Protein AF-A0A0R2FZA8-F1 (afdb_monomer_lite)

Secondary structure (DSSP, 8-state):
--EEEEEEEEEESS-EEEEEEES-HHHHHHHHHHHHHS--TTS-TTTEEEEEEEEEE-

Structure (mmCIF, N/CA/C/O backbone):
data_AF-A0A0R2FZA8-F1
#
_entry.id   AF-A0A0R2FZA8-F1
#
loop_
_atom_site.group_PDB
_atom_site.id
_atom_site.type_symbol
_atom_site.label_atom_id
_atom_site.label_alt_id
_atom_site.label_comp_id
_atom_site.label_asym_id
_atom_site.label_entity_id
_atom_site.label_seq_id
_atom_site.pdbx_PDB_ins_code
_atom_site.Cartn_x
_atom_site.Cartn_y
_atom_site.Cartn_z
_atom_site.occupancy
_atom_site.B_iso_or_equiv
_atom_site.auth_seq_id
_atom_site.auth_comp_id
_atom_site.auth_asym_id
_atom_site.auth_atom_id
_atom_site.pdbx_PDB_model_num
ATOM 1 N N . MET A 1 1 ? -19.376 9.454 16.865 1.00 55.31 1 MET A N 1
ATOM 2 C CA . MET A 1 1 ? -18.673 8.224 16.445 1.00 55.31 1 MET A CA 1
ATOM 3 C C . MET A 1 1 ? -17.704 8.629 15.354 1.00 55.31 1 MET A C 1
ATOM 5 O O . MET A 1 1 ? -18.166 9.140 14.345 1.00 55.31 1 MET A O 1
ATOM 9 N N . THR A 1 2 ? -16.396 8.505 15.568 1.00 66.50 2 THR A N 1
ATOM 10 C CA . THR A 1 2 ? -15.416 8.834 14.522 1.00 66.50 2 THR A CA 1
ATOM 11 C C . THR A 1 2 ? -15.388 7.684 13.527 1.00 66.50 2 THR A C 1
ATOM 13 O O . THR A 1 2 ? -15.028 6.564 13.892 1.00 66.50 2 THR A O 1
ATOM 16 N N . THR A 1 3 ? -15.829 7.943 12.300 1.00 85.31 3 THR A N 1
ATOM 17 C CA . THR A 1 3 ? -15.815 6.947 11.226 1.00 85.31 3 THR A CA 1
ATOM 18 C C . THR A 1 3 ? -14.461 7.033 10.531 1.00 85.31 3 THR A C 1
ATOM 20 O O . THR A 1 3 ? -13.938 8.126 10.343 1.00 85.31 3 THR A O 1
ATOM 23 N N . TRP A 1 4 ? -13.856 5.902 10.179 1.00 90.88 4 TRP A N 1
ATOM 24 C CA . TRP A 1 4 ? -12.538 5.869 9.541 1.00 90.88 4 TRP A CA 1
ATOM 25 C C . TRP A 1 4 ? -12.618 5.145 8.208 1.00 90.88 4 TRP A C 1
ATOM 27 O O . TRP A 1 4 ? -13.387 4.194 8.055 1.00 90.88 4 TRP A O 1
ATOM 37 N N . ILE A 1 5 ? -11.779 5.567 7.269 1.00 95.12 5 ILE A N 1
ATOM 38 C CA . ILE A 1 5 ? -11.513 4.834 6.033 1.00 95.12 5 ILE A CA 1
ATOM 39 C C . ILE A 1 5 ? -10.014 4.623 5.863 1.00 95.12 5 ILE A C 1
ATOM 41 O O . ILE A 1 5 ? -9.190 5.345 6.418 1.00 95.12 5 ILE A O 1
ATOM 45 N N . TYR A 1 6 ? -9.666 3.618 5.081 1.00 96.38 6 TYR A N 1
ATOM 46 C CA . TYR A 1 6 ? -8.309 3.245 4.734 1.00 96.38 6 TYR A CA 1
ATOM 47 C C . TYR A 1 6 ? -8.130 3.483 3.245 1.00 96.38 6 TYR A C 1
ATOM 49 O O . TYR A 1 6 ? -8.753 2.812 2.424 1.00 96.38 6 TYR A O 1
ATOM 57 N N . VAL A 1 7 ? -7.318 4.471 2.896 1.00 96.69 7 VAL A N 1
ATOM 58 C CA . VAL A 1 7 ? -7.082 4.869 1.511 1.00 96.69 7 VAL A CA 1
ATOM 59 C C . VAL A 1 7 ? -5.779 4.244 1.049 1.00 96.69 7 VAL A C 1
ATOM 61 O O . VAL A 1 7 ? -4.732 4.525 1.622 1.00 96.69 7 VAL A O 1
ATOM 64 N N . VAL A 1 8 ? -5.855 3.394 0.030 1.00 97.12 8 VAL A N 1
ATOM 65 C CA . VAL A 1 8 ? -4.705 2.859 -0.694 1.00 97.12 8 VAL A CA 1
ATOM 66 C C . VAL A 1 8 ? -4.303 3.848 -1.776 1.00 97.12 8 VAL A C 1
ATOM 68 O O . VAL A 1 8 ? -5.141 4.335 -2.543 1.00 97.12 8 VAL A O 1
ATOM 71 N N . TYR A 1 9 ? -3.011 4.120 -1.847 1.00 96.81 9 TYR A N 1
ATOM 72 C CA . TYR A 1 9 ? -2.422 5.054 -2.785 1.00 96.81 9 TYR A CA 1
ATOM 73 C C . TYR A 1 9 ? -1.096 4.514 -3.318 1.00 96.81 9 TYR A C 1
ATOM 75 O O . TYR A 1 9 ? -0.446 3.664 -2.705 1.00 96.81 9 TYR A O 1
ATOM 83 N N . TYR A 1 10 ? -0.708 5.029 -4.475 1.00 96.62 10 TYR A N 1
ATOM 84 C CA . TYR A 1 10 ? 0.628 4.890 -5.025 1.00 96.62 10 TYR A CA 1
ATOM 85 C C . TYR A 1 10 ? 1.376 6.204 -4.814 1.00 96.62 10 TYR A C 1
ATOM 87 O O . TYR A 1 10 ? 0.845 7.275 -5.117 1.00 96.62 10 TYR A O 1
ATOM 95 N N . GLN A 1 11 ? 2.584 6.137 -4.266 1.00 95.06 11 GLN A N 1
ATOM 96 C CA . GLN A 1 11 ? 3.432 7.304 -4.042 1.00 95.06 11 GLN A CA 1
ATOM 97 C C . GLN A 1 11 ? 4.757 7.161 -4.779 1.00 95.06 11 GLN A C 1
ATOM 99 O O . GLN A 1 11 ? 5.410 6.121 -4.714 1.00 95.06 11 GLN A O 1
ATOM 104 N N . THR A 1 12 ? 5.166 8.237 -5.433 1.00 93.31 12 THR A N 1
ATOM 105 C CA . THR A 1 12 ? 6.528 8.463 -5.916 1.00 93.31 12 THR A CA 1
ATOM 106 C C . THR A 1 12 ? 7.145 9.606 -5.108 1.00 93.31 12 THR A C 1
ATOM 108 O O . THR A 1 12 ? 6.494 10.193 -4.242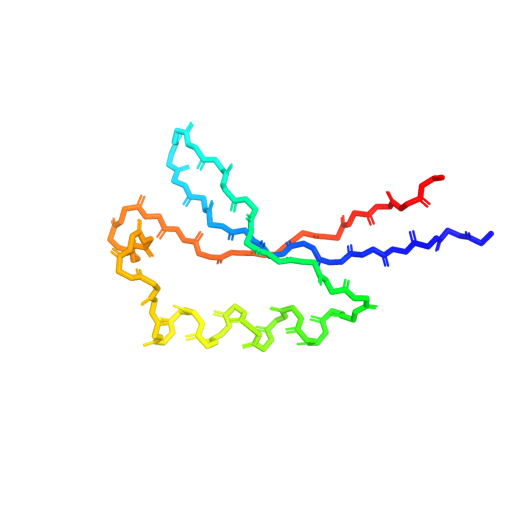 1.00 93.31 12 THR A O 1
ATOM 111 N N . ASN A 1 13 ? 8.387 9.984 -5.409 1.00 86.50 13 ASN A N 1
ATOM 112 C CA . ASN A 1 13 ? 9.043 11.115 -4.741 1.00 86.50 13 ASN A CA 1
ATOM 113 C C . ASN A 1 13 ? 8.345 12.469 -4.968 1.00 86.50 13 ASN A C 1
ATOM 115 O O . ASN A 1 13 ? 8.584 13.411 -4.218 1.00 86.50 13 ASN A O 1
ATOM 119 N N . THR A 1 14 ? 7.514 12.590 -6.005 1.00 88.56 14 THR A N 1
ATOM 120 C CA . THR A 1 14 ? 6.916 13.867 -6.424 1.00 88.56 14 THR A CA 1
ATOM 121 C C . THR A 1 14 ? 5.395 13.858 -6.430 1.00 88.56 14 THR A C 1
ATOM 123 O O . THR A 1 14 ? 4.785 14.926 -6.438 1.00 88.56 14 THR A O 1
ATOM 126 N N . THR A 1 15 ? 4.763 12.683 -6.429 1.00 90.69 15 THR A N 1
ATOM 127 C CA . THR A 1 15 ? 3.311 12.565 -6.601 1.00 90.69 15 THR A CA 1
ATOM 128 C C . THR A 1 15 ? 2.717 11.471 -5.733 1.00 90.69 15 THR A C 1
ATOM 130 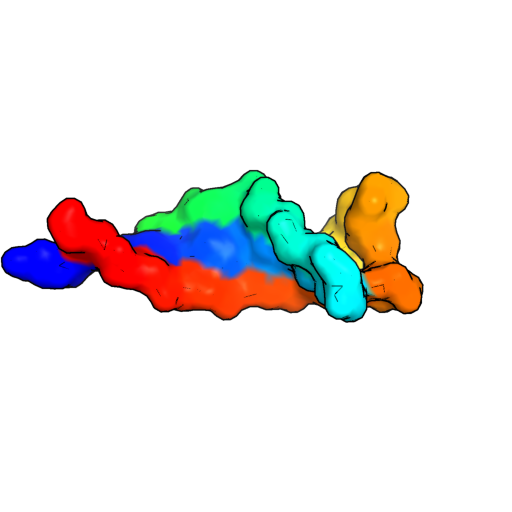O O . THR A 1 15 ? 3.300 10.401 -5.573 1.00 90.69 15 THR A O 1
ATOM 133 N N . MET A 1 16 ? 1.513 11.727 -5.225 1.00 92.56 16 MET A N 1
ATOM 134 C CA . MET A 1 16 ? 0.689 10.743 -4.535 1.00 92.56 16 MET A CA 1
ATOM 135 C C . MET A 1 16 ? -0.627 10.589 -5.291 1.00 92.56 16 MET A C 1
ATOM 137 O O . MET A 1 16 ? -1.365 11.558 -5.461 1.00 92.56 16 MET A O 1
ATOM 141 N N . THR A 1 17 ? -0.928 9.369 -5.726 1.00 94.56 17 THR A N 1
ATOM 142 C CA . THR A 1 17 ? -2.151 9.043 -6.461 1.00 94.56 17 THR A CA 1
ATOM 143 C C . THR A 1 17 ? -3.016 8.110 -5.634 1.00 94.56 17 THR A C 1
ATOM 145 O O . THR A 1 17 ? -2.601 7.008 -5.280 1.00 94.56 17 THR A O 1
ATOM 148 N N . VAL A 1 18 ? -4.237 8.541 -5.328 1.00 95.06 18 VAL A N 1
ATOM 149 C CA . VAL A 1 18 ? -5.218 7.708 -4.629 1.00 95.06 18 VAL A CA 1
ATOM 150 C C . VAL A 1 18 ? -5.769 6.660 -5.588 1.00 95.06 18 VAL A C 1
ATOM 152 O O . VAL A 1 18 ? -6.251 6.999 -6.663 1.00 95.06 18 VAL A O 1
ATOM 155 N N . LEU A 1 19 ? -5.734 5.393 -5.177 1.00 94.75 19 LEU A N 1
ATOM 156 C CA . LEU A 1 19 ? -6.216 4.274 -5.986 1.00 94.75 19 LEU A CA 1
ATOM 157 C C . LEU A 1 19 ? -7.591 3.802 -5.524 1.00 94.75 19 LEU A C 1
ATOM 159 O O . LEU A 1 19 ? -8.487 3.574 -6.336 1.00 94.75 19 LEU A O 1
ATOM 163 N N . ARG A 1 20 ? -7.765 3.607 -4.210 1.00 95.44 20 ARG A N 1
ATOM 164 C CA . ARG A 1 20 ? -9.009 3.062 -3.656 1.00 95.44 20 ARG A CA 1
ATOM 165 C C . ARG A 1 20 ? -9.160 3.348 -2.170 1.00 95.44 20 ARG A C 1
ATOM 167 O O . ARG A 1 20 ? -8.173 3.399 -1.451 1.00 95.44 20 ARG A O 1
ATOM 174 N N . ALA A 1 21 ? -10.398 3.455 -1.696 1.00 95.50 21 ALA A N 1
ATOM 175 C CA . ALA A 1 21 ? -10.716 3.528 -0.273 1.00 95.50 21 ALA A CA 1
ATOM 176 C C . ALA A 1 21 ? -11.444 2.264 0.207 1.00 95.50 21 ALA A C 1
ATOM 178 O O . ALA A 1 21 ? -12.259 1.683 -0.512 1.00 95.50 21 ALA A O 1
ATOM 179 N N . PHE A 1 22 ? -11.170 1.870 1.446 1.00 95.31 22 PHE A N 1
ATOM 180 C CA . PHE A 1 22 ? -11.779 0.740 2.135 1.00 95.31 22 PHE A CA 1
ATOM 181 C C . PHE A 1 22 ? -12.287 1.167 3.511 1.00 95.31 22 PHE A C 1
ATOM 183 O O . PHE A 1 22 ? -11.723 2.039 4.160 1.00 95.31 22 PHE A O 1
ATOM 190 N N . ASN A 1 23 ? -13.330 0.506 3.996 1.00 93.38 23 ASN A N 1
ATOM 191 C CA . ASN A 1 23 ? -13.823 0.653 5.368 1.00 93.38 23 ASN A CA 1
ATOM 192 C C . ASN A 1 23 ? -13.157 -0.327 6.356 1.00 93.38 23 ASN A C 1
ATOM 194 O O . ASN A 1 23 ? -13.483 -0.328 7.538 1.00 93.38 23 ASN A O 1
ATOM 198 N N . SER A 1 24 ? -12.245 -1.178 5.876 1.00 93.75 24 SER A N 1
ATOM 199 C CA . SER A 1 24 ? -11.546 -2.199 6.657 1.00 93.75 24 SER A CA 1
ATOM 200 C C . SER A 1 24 ? -10.052 -2.141 6.367 1.00 93.75 24 SER A C 1
ATOM 202 O O . SER A 1 24 ? -9.645 -2.152 5.203 1.00 93.75 24 SER A O 1
ATOM 204 N N . GLU A 1 25 ? -9.247 -2.133 7.428 1.00 95.12 25 GLU A N 1
ATOM 205 C CA . GLU A 1 25 ? -7.787 -2.139 7.326 1.00 95.12 25 GLU A CA 1
ATOM 206 C C . GLU A 1 25 ? -7.267 -3.387 6.625 1.00 95.12 25 GLU A C 1
ATOM 208 O O . GLU A 1 25 ? -6.417 -3.294 5.745 1.00 95.12 25 GLU A O 1
ATOM 213 N N . GLN A 1 26 ? -7.821 -4.550 6.979 1.00 96.12 26 GLN A N 1
ATOM 214 C CA . GLN A 1 26 ? -7.395 -5.825 6.414 1.00 96.12 26 GLN A CA 1
ATOM 215 C C . GLN A 1 26 ? -7.555 -5.824 4.893 1.00 96.12 26 GLN A C 1
ATOM 217 O O . GLN A 1 26 ? -6.628 -6.185 4.179 1.00 96.12 26 GLN A O 1
ATOM 222 N N . ARG A 1 27 ? -8.685 -5.310 4.387 1.00 96.12 27 ARG A N 1
ATOM 223 C CA . ARG A 1 27 ? -8.907 -5.187 2.939 1.00 96.12 27 ARG A CA 1
ATOM 224 C C . ARG A 1 27 ? -7.905 -4.252 2.268 1.00 96.12 27 ARG A C 1
ATOM 226 O O . ARG A 1 27 ? -7.454 -4.560 1.171 1.00 96.12 27 ARG A O 1
ATOM 233 N N . ALA A 1 28 ? -7.557 -3.133 2.903 1.00 96.94 28 ALA A N 1
ATOM 234 C CA . ALA A 1 28 ? -6.540 -2.227 2.372 1.00 96.94 28 ALA A CA 1
ATOM 235 C C . ALA A 1 28 ? -5.159 -2.899 2.329 1.00 96.94 28 ALA A C 1
ATOM 237 O O . ALA A 1 28 ? -4.473 -2.818 1.313 1.00 96.94 28 ALA A O 1
ATOM 238 N N . LYS A 1 29 ? -4.784 -3.617 3.393 1.00 97.06 29 LYS A N 1
ATOM 239 C CA . LYS A 1 29 ? -3.523 -4.361 3.481 1.00 97.06 29 LYS A CA 1
ATOM 240 C C . LYS A 1 29 ? -3.428 -5.467 2.429 1.00 97.06 29 LYS A C 1
ATOM 242 O O . LYS A 1 29 ? -2.418 -5.548 1.734 1.00 97.06 29 LYS A O 1
ATOM 247 N N . ASP A 1 30 ? -4.478 -6.272 2.280 1.00 97.19 30 ASP A N 1
ATOM 248 C CA . ASP A 1 30 ? -4.537 -7.335 1.271 1.00 97.19 30 ASP A CA 1
ATOM 249 C C . ASP A 1 30 ? -4.429 -6.748 -0.141 1.00 97.19 30 ASP A C 1
ATOM 251 O O . ASP A 1 30 ? -3.712 -7.272 -0.990 1.00 97.19 30 ASP A O 1
ATOM 255 N N . PHE A 1 31 ? -5.085 -5.609 -0.382 1.00 96.81 31 PHE A N 1
ATOM 256 C CA . PHE A 1 31 ? -5.021 -4.926 -1.668 1.00 96.81 31 PHE A CA 1
ATOM 257 C C . PHE A 1 31 ? -3.616 -4.395 -1.976 1.00 96.81 31 PHE A C 1
ATOM 259 O O . PHE A 1 31 ? -3.134 -4.584 -3.090 1.00 96.81 31 PHE A O 1
ATOM 266 N N . VAL A 1 32 ? -2.923 -3.796 -1.000 1.00 96.56 32 VAL A N 1
ATOM 267 C CA . VAL A 1 32 ? -1.516 -3.395 -1.174 1.00 96.56 32 VAL A CA 1
ATOM 268 C C . VAL A 1 32 ? -0.641 -4.611 -1.469 1.00 96.56 32 VAL A C 1
ATOM 270 O O . VAL A 1 32 ? 0.145 -4.554 -2.405 1.00 96.56 32 VAL A O 1
ATOM 273 N N . ALA A 1 33 ? -0.806 -5.724 -0.748 1.00 96.81 33 ALA A N 1
ATOM 274 C CA . ALA A 1 33 ? -0.020 -6.937 -0.989 1.00 96.81 33 ALA A CA 1
ATOM 275 C C . ALA A 1 33 ? -0.195 -7.479 -2.420 1.00 96.81 33 ALA A C 1
ATOM 277 O O . ALA A 1 33 ? 0.783 -7.878 -3.061 1.00 96.81 33 ALA A O 1
ATOM 278 N N . VAL A 1 34 ? -1.424 -7.438 -2.950 1.00 96.38 34 VAL A N 1
ATOM 279 C CA . VAL A 1 34 ? -1.697 -7.7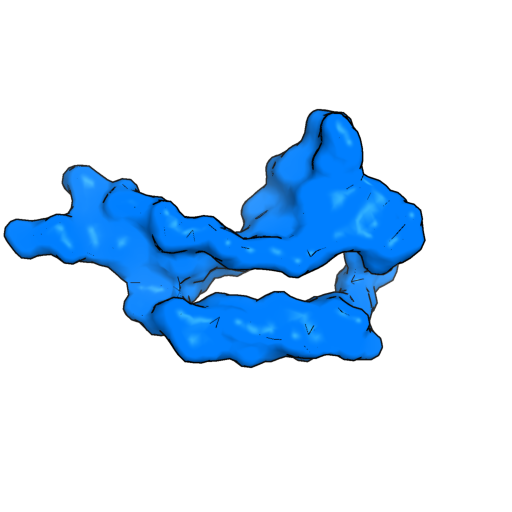79 -4.353 1.00 96.38 34 VAL A CA 1
ATOM 280 C C . VAL A 1 34 ? -0.976 -6.817 -5.294 1.00 96.38 34 VAL A C 1
ATOM 282 O O . VAL A 1 34 ? -0.285 -7.283 -6.191 1.00 96.38 34 VAL A O 1
ATOM 285 N N . LEU A 1 35 ? -1.058 -5.502 -5.073 1.00 95.00 35 LEU A N 1
ATOM 286 C CA . LEU A 1 35 ? -0.401 -4.505 -5.930 1.00 95.00 35 LEU A CA 1
ATOM 287 C C . LEU A 1 35 ? 1.131 -4.565 -5.864 1.00 95.00 35 LEU A C 1
ATOM 289 O O . LEU A 1 35 ? 1.807 -4.304 -6.853 1.00 95.00 35 LEU A O 1
ATOM 293 N N . THR A 1 36 ? 1.697 -4.959 -4.725 1.00 93.62 36 THR A N 1
ATOM 294 C CA . THR A 1 36 ? 3.136 -5.217 -4.599 1.00 93.62 36 THR A CA 1
ATOM 295 C C . THR A 1 36 ? 3.565 -6.465 -5.379 1.00 93.62 36 THR A C 1
ATOM 297 O O . THR A 1 36 ? 4.703 -6.546 -5.826 1.00 93.62 36 THR A O 1
ATOM 300 N N . THR A 1 37 ? 2.672 -7.436 -5.577 1.00 94.75 37 THR A N 1
ATOM 301 C CA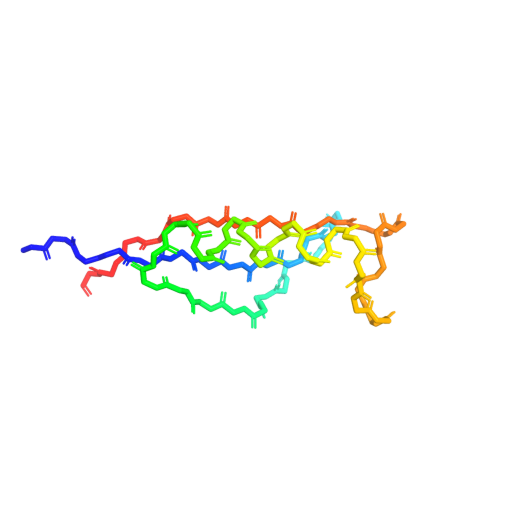 . THR A 1 37 ? 2.969 -8.656 -6.349 1.00 94.75 37 THR A CA 1
ATOM 302 C C . THR A 1 37 ? 2.656 -8.482 -7.837 1.00 94.75 37 THR A C 1
ATOM 304 O O . THR A 1 37 ? 3.330 -9.035 -8.703 1.00 94.75 37 THR A O 1
ATOM 307 N N . THR A 1 38 ? 1.614 -7.719 -8.150 1.00 94.44 38 THR A N 1
ATOM 308 C CA . THR A 1 38 ? 1.106 -7.476 -9.500 1.00 94.44 38 THR A CA 1
ATOM 309 C C . THR A 1 38 ? 0.765 -5.990 -9.621 1.00 94.44 38 THR A C 1
ATOM 311 O O . THR A 1 38 ? -0.393 -5.603 -9.446 1.00 94.44 38 THR A O 1
ATOM 314 N N . PRO A 1 39 ? 1.781 -5.142 -9.855 1.00 93.44 39 PRO A N 1
ATOM 315 C CA . PRO A 1 39 ? 1.592 -3.703 -9.952 1.00 93.44 39 PRO A CA 1
ATOM 316 C C . PRO A 1 39 ? 0.817 -3.326 -11.213 1.00 93.44 39 PRO A C 1
ATOM 318 O O . PRO A 1 39 ? 0.863 -4.026 -12.228 1.00 93.44 39 PRO A O 1
ATOM 321 N N . TYR A 1 40 ? 0.138 -2.182 -11.163 1.00 91.25 40 TYR A N 1
ATOM 322 C CA . TYR A 1 40 ? -0.450 -1.593 -12.359 1.00 91.25 40 TYR A CA 1
ATOM 323 C C . TYR A 1 40 ? 0.647 -1.136 -13.333 1.00 91.25 40 TYR A C 1
ATOM 325 O O . TYR A 1 40 ? 1.671 -0.615 -12.879 1.00 91.25 40 TYR A O 1
ATOM 333 N N . PRO A 1 41 ? 0.445 -1.277 -14.658 1.00 91.50 41 PRO A N 1
ATOM 334 C CA . PRO A 1 41 ? 1.422 -0.843 -15.657 1.00 91.50 41 PRO A CA 1
ATOM 335 C C . PRO A 1 41 ? 1.780 0.643 -15.547 1.00 91.50 41 PRO A C 1
ATOM 337 O O . PRO A 1 41 ? 2.943 1.003 -15.698 1.00 91.50 41 PRO A O 1
ATOM 340 N N . GLU A 1 42 ? 0.801 1.499 -15.248 1.00 91.25 42 GLU A N 1
ATOM 341 C CA . GLU A 1 42 ? 1.005 2.938 -15.047 1.00 91.25 42 GLU A CA 1
ATOM 342 C C . GLU A 1 42 ? 1.665 3.309 -13.702 1.00 91.25 42 GLU A C 1
ATOM 344 O O . GLU A 1 42 ? 2.098 4.448 -13.530 1.00 91.25 42 GLU A O 1
ATOM 349 N N . TYR A 1 43 ? 1.767 2.365 -12.757 1.00 91.50 43 TYR A N 1
ATOM 350 C CA . TYR A 1 43 ? 2.314 2.576 -11.411 1.00 91.50 43 TYR A CA 1
ATOM 351 C C . TYR A 1 43 ? 3.351 1.488 -11.049 1.00 91.50 43 TYR A C 1
ATOM 353 O O . TYR A 1 43 ? 3.123 0.657 -10.160 1.00 91.50 43 TYR A O 1
ATOM 361 N N . PRO A 1 44 ? 4.499 1.431 -11.744 1.00 92.50 44 PRO A N 1
ATOM 362 C CA . PRO A 1 44 ? 5.498 0.389 -11.528 1.00 92.50 44 PRO A CA 1
ATOM 363 C C . PRO A 1 44 ? 6.257 0.578 -10.207 1.00 92.50 44 PRO A C 1
ATOM 365 O O . PRO A 1 44 ? 6.636 1.681 -9.840 1.00 92.50 44 PRO A O 1
ATOM 368 N N . LEU A 1 45 ? 6.605 -0.517 -9.527 1.00 91.75 45 LEU A N 1
ATOM 369 C CA . LEU A 1 45 ? 7.378 -0.470 -8.270 1.00 91.75 45 LEU A CA 1
ATOM 370 C C . LEU A 1 45 ? 8.804 0.099 -8.406 1.00 91.75 45 LEU A C 1
ATOM 372 O O . LEU A 1 45 ? 9.466 0.331 -7.400 1.00 91.75 45 LEU A 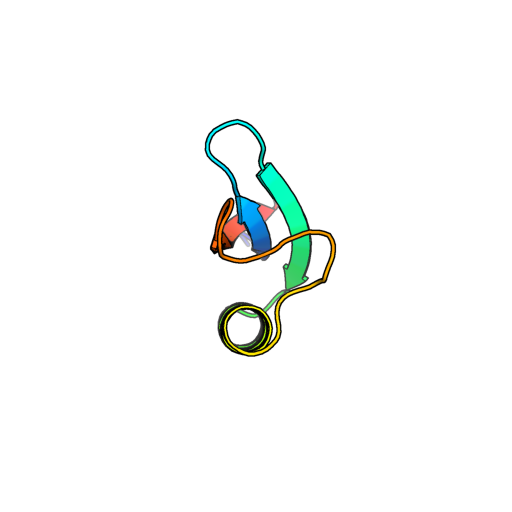O 1
ATOM 376 N N . ALA A 1 46 ? 9.299 0.284 -9.631 1.00 91.06 46 ALA A N 1
ATOM 377 C CA . ALA A 1 46 ? 10.605 0.891 -9.875 1.00 91.06 46 ALA A CA 1
ATOM 378 C C . ALA A 1 46 ? 10.620 2.396 -9.552 1.00 91.06 46 ALA A C 1
ATOM 380 O O . ALA A 1 46 ? 11.643 2.914 -9.111 1.00 91.06 46 ALA A O 1
ATOM 381 N N . ASP A 1 47 ? 9.482 3.074 -9.731 1.00 90.31 47 ASP A N 1
ATOM 382 C CA . ASP A 1 47 ? 9.379 4.535 -9.635 1.00 90.31 47 ASP A CA 1
ATOM 383 C C . ASP A 1 47 ? 8.722 5.003 -8.325 1.00 90.31 47 ASP A C 1
ATOM 385 O O . ASP A 1 47 ? 8.700 6.198 -8.011 1.00 90.31 47 ASP A O 1
ATOM 389 N N . GLY A 1 48 ? 8.167 4.070 -7.550 1.00 93.44 48 GLY A N 1
ATOM 390 C CA . GLY A 1 48 ? 7.381 4.370 -6.363 1.00 93.44 48 GLY A CA 1
ATOM 391 C C . GLY A 1 48 ? 6.914 3.129 -5.612 1.00 93.44 48 GLY A C 1
ATOM 392 O O . GLY A 1 48 ? 7.403 2.021 -5.816 1.00 93.44 48 GLY A O 1
ATOM 393 N N . GLY A 1 49 ? 5.955 3.317 -4.708 1.00 95.69 49 GLY A N 1
ATOM 394 C CA . GLY A 1 49 ? 5.449 2.251 -3.852 1.00 95.69 49 GLY A CA 1
ATOM 395 C C . GLY A 1 49 ? 3.972 2.394 -3.518 1.00 95.69 49 GLY A C 1
ATOM 396 O O . GLY A 1 49 ? 3.432 3.497 -3.421 1.00 95.69 49 GLY A O 1
ATOM 397 N N . TYR A 1 50 ? 3.324 1.251 -3.308 1.00 96.75 50 TYR A N 1
ATOM 398 C CA . TYR A 1 50 ? 1.954 1.184 -2.814 1.00 96.75 50 TYR A CA 1
ATOM 399 C C . TYR A 1 50 ? 1.942 1.201 -1.292 1.00 96.75 50 TYR A C 1
ATOM 401 O O . TYR A 1 50 ? 2.703 0.485 -0.644 1.00 96.75 50 TYR A O 1
ATOM 409 N N . SER A 1 51 ? 1.053 2.001 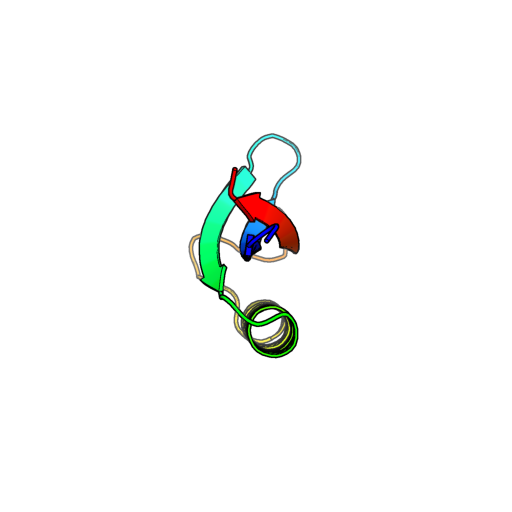-0.721 1.00 96.12 51 SER A N 1
ATOM 410 C CA . SER A 1 51 ? 0.834 2.060 0.720 1.00 96.12 51 SER A CA 1
ATOM 411 C C . SER A 1 51 ? -0.628 2.381 1.009 1.00 96.12 51 SER A C 1
ATOM 413 O O . SER A 1 51 ? -1.414 2.670 0.103 1.00 96.12 51 SER A O 1
ATOM 415 N N . TYR A 1 52 ? -1.011 2.309 2.278 1.00 96.88 52 TYR A N 1
ATOM 416 C CA . TYR A 1 52 ? -2.324 2.733 2.728 1.00 96.88 52 TYR A CA 1
ATOM 417 C C . TYR A 1 52 ? -2.222 3.645 3.944 1.00 96.88 52 TYR A C 1
ATOM 419 O O . TYR A 1 52 ? -1.313 3.525 4.763 1.00 96.88 52 TYR A O 1
ATOM 427 N N . GLN A 1 53 ? -3.187 4.550 4.075 1.00 95.62 53 GLN A N 1
ATOM 428 C CA . GLN A 1 53 ? -3.288 5.460 5.207 1.00 95.62 53 GLN A CA 1
ATOM 429 C C . GLN A 1 53 ? -4.703 5.447 5.778 1.00 95.62 53 GLN A C 1
ATOM 431 O O . GLN A 1 53 ? -5.693 5.429 5.046 1.00 95.62 53 GLN A O 1
ATOM 436 N N . ARG A 1 54 ? -4.797 5.474 7.110 1.00 95.75 54 ARG A N 1
ATOM 437 C CA . ARG A 1 54 ? -6.061 5.635 7.831 1.00 95.75 54 ARG A CA 1
ATOM 438 C C . ARG A 1 54 ? -6.445 7.113 7.881 1.00 95.75 54 ARG A C 1
ATOM 440 O O . ARG A 1 54 ? -5.673 7.929 8.382 1.00 95.75 54 ARG A O 1
ATOM 447 N N . ILE A 1 55 ? -7.644 7.439 7.413 1.00 94.12 55 ILE A N 1
ATOM 448 C CA . ILE A 1 55 ? -8.175 8.801 7.324 1.00 94.12 55 ILE A CA 1
ATOM 449 C C . ILE A 1 55 ? -9.462 8.908 8.163 1.00 94.12 55 ILE A C 1
ATOM 451 O O . ILE A 1 55 ? -10.357 8.071 7.996 1.00 94.12 55 ILE A O 1
ATOM 455 N N . PRO A 1 56 ? -9.571 9.895 9.073 1.00 91.94 56 PRO A N 1
ATOM 456 C CA . PRO A 1 56 ? -10.819 10.187 9.776 1.00 91.94 56 PRO A CA 1
ATOM 457 C C . PRO A 1 56 ? -11.840 10.826 8.833 1.00 91.94 56 PRO A C 1
ATOM 459 O O . PRO A 1 56 ? -11.514 11.755 8.098 1.00 91.94 56 PRO A O 1
ATOM 462 N N . LEU A 1 57 ? -13.083 10.356 8.897 1.00 85.19 57 LEU A N 1
ATOM 463 C CA . LEU A 1 57 ? -14.246 11.038 8.343 1.00 85.19 57 LEU A CA 1
ATOM 464 C C . LEU A 1 57 ? -14.890 11.850 9.473 1.00 85.19 57 LEU A C 1
ATOM 466 O O . LEU A 1 57 ? -15.324 11.275 10.478 1.00 85.19 57 LEU A O 1
ATOM 470 N N . TYR A 1 58 ? -14.877 13.171 9.307 1.00 77.50 58 TYR A N 1
ATOM 471 C CA . TYR A 1 58 ? -15.509 14.141 10.203 1.00 77.50 58 TYR A CA 1
ATOM 472 C C . TYR A 1 58 ? -16.925 14.465 9.738 1.00 77.50 58 TYR A C 1
ATOM 474 O O . TYR A 1 58 ? -17.131 14.522 8.504 1.00 77.50 58 TYR A O 1
#

pLDDT: mean 92.55, std 7.04, range [55.31, 97.19]

Foldseek 3Di:
DWQKKKWKWKDFPVDIGTDDIGSDPVVSVVVQVVCVVPNDPVRDVVGTGIDIDMDTDD

Organism: NCBI:txid81857

Radius of gyration: 11.88 Å; chains: 1; bounding box: 29×23×32 Å

Sequence (58 aa):
MTTWIYVVYYQTNTTMTVLRAFNSEQRAKDFVAVLTTTPYPEYPLADGGYSYQRIPLY